Protein AF-A0A7I0J777-F1 (afdb_monomer)

Secondary structure (DSSP, 8-state):
-HHHHHHHHHHHHHH-SS---EEEE-S-TTTS--HHHHTSHHHHHH--HHHHHHHHTTPEEEEPPTT-HHHHHHHHHHHHHHHHHHHTTS---

Sequence (93 aa):
GRIAAAQFLRNLVAAVPYAIHTVLTDNGIQFADLPKNRNGPTARWRGHPCDRTCWRHGIDHRLTKPNHPWTNGQVERMNRTLKEATVRRFHYE

pLDDT: mean 77.06, std 15.19, range [33.44, 94.31]

Foldseek 3Di:
DQVVLLVVLVVVCVPDPDQAAEDEEECDVNQAPDPVCCPPPCCVPVPRSNRVSCVVSNHHYHYDDPPDCVVVVVVVVVVVVVCVVVVVVPPDD

Mean predicted aligned error: 9.41 Å

Radius of gyration: 15.37 Å; Cα 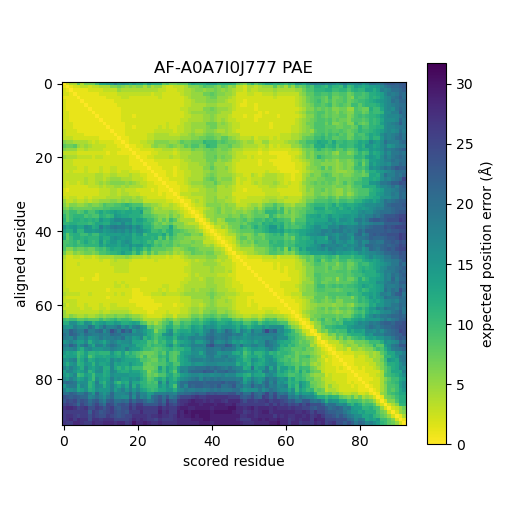contacts (8 Å, |Δi|>4): 85; chains: 1; bounding box: 29×30×49 Å

Structure (mmCIF, N/CA/C/O backbone):
data_AF-A0A7I0J777-F1
#
_entry.id   AF-A0A7I0J777-F1
#
loop_
_atom_site.group_PDB
_atom_site.id
_atom_site.type_symbol
_atom_site.label_atom_id
_atom_site.label_alt_id
_atom_site.label_comp_id
_atom_site.label_asym_id
_atom_site.label_entity_id
_atom_site.label_seq_id
_atom_site.pdbx_PDB_ins_code
_atom_site.Cartn_x
_atom_site.Cartn_y
_atom_site.Cartn_z
_atom_site.occupancy
_atom_site.B_iso_or_equiv
_atom_site.auth_seq_id
_atom_site.auth_comp_id
_atom_site.auth_asym_id
_atom_site.auth_atom_id
_atom_site.pdbx_PDB_model_num
ATOM 1 N N . GLY A 1 1 ? 9.606 -3.078 4.567 1.00 77.31 1 GLY A N 1
ATOM 2 C CA . GLY A 1 1 ? 10.034 -3.867 3.385 1.00 77.31 1 GLY A CA 1
ATOM 3 C C . GLY A 1 1 ? 8.835 -4.480 2.668 1.00 77.31 1 GLY A C 1
ATOM 4 O O . GLY A 1 1 ? 7.764 -4.520 3.258 1.00 77.31 1 GLY A O 1
ATOM 5 N N . ARG A 1 2 ? 8.997 -4.969 1.426 1.00 86.12 2 ARG A N 1
ATOM 6 C CA . ARG A 1 2 ? 7.906 -5.487 0.555 1.00 86.12 2 ARG A CA 1
ATOM 7 C C . ARG A 1 2 ? 6.994 -6.527 1.218 1.00 86.12 2 ARG A C 1
ATOM 9 O O . ARG A 1 2 ? 5.779 -6.478 1.073 1.00 86.12 2 ARG A O 1
ATOM 16 N N . ILE A 1 3 ? 7.583 -7.459 1.969 1.00 89.94 3 ILE A N 1
ATOM 17 C CA . ILE A 1 3 ? 6.839 -8.519 2.670 1.00 89.94 3 ILE A CA 1
ATOM 18 C C . ILE A 1 3 ? 5.993 -7.952 3.814 1.00 89.94 3 ILE A C 1
ATOM 20 O O . ILE A 1 3 ? 4.858 -8.380 3.998 1.00 89.94 3 ILE A O 1
ATOM 24 N N . ALA A 1 4 ? 6.513 -6.952 4.529 1.00 89.44 4 ALA A N 1
ATOM 25 C CA . ALA A 1 4 ? 5.794 -6.299 5.617 1.00 89.44 4 ALA A CA 1
ATOM 26 C C . ALA A 1 4 ? 4.555 -5.548 5.106 1.00 89.44 4 ALA A C 1
ATOM 28 O O . ALA A 1 4 ? 3.498 -5.658 5.714 1.00 89.44 4 ALA A O 1
ATOM 29 N N . ALA A 1 5 ? 4.652 -4.864 3.959 1.00 88.44 5 ALA A N 1
ATOM 30 C CA . ALA A 1 5 ? 3.501 -4.205 3.334 1.00 88.44 5 ALA A CA 1
ATOM 31 C C . ALA A 1 5 ? 2.405 -5.215 2.950 1.00 88.44 5 ALA A C 1
ATOM 33 O O . ALA A 1 5 ? 1.234 -5.024 3.267 1.00 88.44 5 ALA A O 1
ATOM 34 N N . ALA A 1 6 ? 2.794 -6.343 2.349 1.00 92.00 6 ALA A N 1
ATOM 35 C CA . ALA A 1 6 ? 1.859 -7.416 2.020 1.00 92.00 6 ALA A CA 1
ATOM 36 C C . ALA A 1 6 ? 1.230 -8.060 3.273 1.00 92.00 6 ALA A C 1
ATOM 38 O O . ALA A 1 6 ? 0.054 -8.412 3.256 1.00 92.00 6 ALA A O 1
ATOM 39 N N . GLN A 1 7 ? 1.995 -8.222 4.360 1.00 93.88 7 GLN A N 1
ATOM 40 C CA . GLN A 1 7 ? 1.469 -8.757 5.619 1.00 93.88 7 GLN A CA 1
ATOM 41 C C . GLN A 1 7 ? 0.498 -7.788 6.287 1.00 93.88 7 GLN A C 1
ATOM 43 O O . GLN A 1 7 ? -0.558 -8.210 6.744 1.00 93.88 7 GLN A O 1
ATOM 48 N N . PHE A 1 8 ? 0.828 -6.498 6.300 1.00 91.44 8 PHE A N 1
ATOM 49 C CA . PHE A 1 8 ? -0.066 -5.464 6.798 1.00 91.44 8 PHE A CA 1
ATOM 50 C C . PHE A 1 8 ? -1.406 -5.495 6.060 1.00 91.44 8 PHE A C 1
ATOM 52 O O . PHE A 1 8 ? -2.447 -5.526 6.706 1.00 91.44 8 PHE A O 1
ATOM 59 N N . LEU A 1 9 ? -1.388 -5.575 4.725 1.00 91.56 9 LEU A N 1
ATOM 60 C CA . LEU A 1 9 ? -2.617 -5.638 3.937 1.00 91.56 9 LEU A CA 1
ATOM 61 C C . LEU A 1 9 ? -3.452 -6.889 4.254 1.00 91.56 9 LEU A C 1
ATOM 63 O O . LEU A 1 9 ? -4.666 -6.779 4.385 1.00 91.56 9 LEU A O 1
ATOM 67 N N . ARG A 1 10 ? -2.824 -8.059 4.440 1.00 94.31 10 ARG A N 1
ATOM 68 C CA . ARG A 1 10 ? -3.538 -9.274 4.883 1.00 94.31 10 ARG A CA 1
ATOM 69 C C . ARG A 1 10 ? -4.219 -9.074 6.233 1.00 94.31 10 ARG A C 1
ATOM 71 O O . ARG A 1 10 ? -5.386 -9.418 6.386 1.00 94.31 10 ARG A O 1
ATOM 78 N N . ASN A 1 11 ? -3.498 -8.499 7.192 1.00 93.62 11 ASN A N 1
ATOM 79 C CA . ASN A 1 11 ? -4.036 -8.237 8.523 1.00 93.62 11 ASN A CA 1
ATOM 80 C C . ASN A 1 11 ? -5.180 -7.215 8.466 1.00 93.62 11 ASN A C 1
ATOM 82 O O . ASN A 1 11 ? -6.180 -7.387 9.151 1.00 93.62 11 ASN A O 1
ATOM 86 N N . LEU A 1 12 ? -5.053 -6.185 7.624 1.00 91.06 12 LEU A N 1
ATOM 87 C CA . LEU A 1 12 ? -6.086 -5.172 7.429 1.00 91.06 12 LEU A CA 1
ATOM 88 C C . LEU A 1 12 ? -7.371 -5.791 6.877 1.00 91.06 12 LEU A C 1
ATOM 90 O O . LEU A 1 12 ? -8.432 -5.559 7.443 1.00 91.06 12 LEU A O 1
ATOM 94 N N . VAL A 1 13 ? -7.269 -6.607 5.822 1.00 91.62 13 VAL A N 1
ATOM 95 C CA . VAL A 1 13 ? -8.419 -7.311 5.230 1.00 91.62 13 VAL A CA 1
ATOM 96 C C . VAL A 1 13 ? -9.126 -8.192 6.262 1.00 91.62 13 VAL A C 1
ATOM 98 O O . VAL A 1 13 ? -10.348 -8.246 6.267 1.00 91.62 13 VAL A O 1
ATOM 101 N N . ALA A 1 14 ? -8.379 -8.855 7.150 1.00 91.69 14 ALA A N 1
ATOM 102 C CA . ALA A 1 14 ? -8.960 -9.687 8.204 1.00 91.69 14 ALA A CA 1
ATOM 103 C C . ALA A 1 14 ? -9.608 -8.880 9.345 1.00 91.69 14 ALA A C 1
ATOM 105 O O . ALA A 1 14 ? -10.492 -9.389 10.027 1.00 91.69 14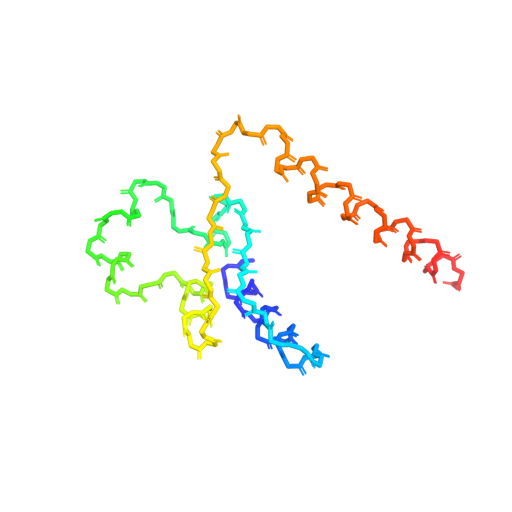 ALA A O 1
ATOM 106 N N . ALA A 1 15 ? -9.151 -7.648 9.581 1.00 92.50 15 ALA A N 1
ATOM 107 C CA . ALA A 1 15 ? -9.589 -6.827 10.707 1.00 92.50 15 ALA A CA 1
ATOM 108 C C . ALA A 1 15 ? -10.828 -5.975 10.403 1.00 92.50 15 ALA A C 1
ATOM 110 O O . ALA A 1 15 ? -11.568 -5.628 11.323 1.00 92.50 15 ALA A O 1
ATOM 111 N N . VAL A 1 16 ? -11.043 -5.590 9.141 1.00 85.69 16 VAL A N 1
ATOM 112 C CA . VAL A 1 16 ? -12.166 -4.720 8.773 1.00 85.69 16 VAL A CA 1
ATOM 113 C C . VAL A 1 16 ? -13.417 -5.537 8.425 1.00 85.69 16 VAL A C 1
ATOM 115 O O . VAL A 1 16 ? -13.322 -6.520 7.696 1.00 85.69 16 VAL A O 1
ATOM 118 N N . PRO A 1 17 ? -14.618 -5.131 8.877 1.00 90.81 17 PRO A N 1
ATOM 119 C CA . PRO A 1 17 ? -15.857 -5.866 8.612 1.00 90.81 17 PRO A CA 1
ATOM 120 C C . PRO A 1 17 ? -16.466 -5.550 7.232 1.00 90.81 17 PRO A C 1
ATOM 122 O O . PRO A 1 17 ? -17.661 -5.744 7.022 1.00 90.81 17 PRO A O 1
ATOM 125 N N . TYR A 1 18 ? -15.681 -5.014 6.296 1.00 84.81 18 TYR A N 1
ATOM 126 C CA . TYR A 1 18 ? -16.145 -4.583 4.978 1.00 84.81 18 TYR A CA 1
ATOM 127 C C . TYR A 1 18 ? -15.173 -4.993 3.873 1.00 84.81 18 TYR A C 1
ATOM 129 O O . TYR A 1 18 ? -13.962 -5.072 4.071 1.00 84.81 18 TYR A O 1
ATOM 137 N N . ALA A 1 19 ? -15.713 -5.221 2.675 1.00 86.62 19 ALA A N 1
ATOM 138 C CA . ALA A 1 19 ? -14.909 -5.544 1.507 1.00 86.62 19 ALA A CA 1
ATOM 139 C C . ALA A 1 19 ? -14.137 -4.306 1.030 1.00 86.62 19 ALA A C 1
ATOM 141 O O . ALA A 1 19 ? -14.718 -3.269 0.705 1.00 86.62 19 ALA A O 1
ATOM 142 N N . ILE A 1 20 ? -12.814 -4.423 0.960 1.00 90.75 20 ILE A N 1
ATOM 143 C CA . ILE A 1 20 ? -11.962 -3.390 0.375 1.00 90.75 20 ILE A CA 1
ATOM 144 C C . ILE A 1 20 ? -12.036 -3.543 -1.145 1.00 90.75 20 ILE A C 1
ATOM 146 O O . ILE A 1 20 ? -11.600 -4.549 -1.686 1.00 90.75 20 ILE A O 1
ATOM 150 N N . HIS A 1 21 ? -12.566 -2.551 -1.856 1.00 92.00 21 HIS A N 1
ATOM 151 C CA . HIS A 1 21 ? -12.657 -2.615 -3.321 1.00 92.00 21 HIS A CA 1
ATOM 152 C C . HIS A 1 21 ? -11.356 -2.216 -4.034 1.00 92.00 21 HIS A C 1
ATOM 154 O O . HIS A 1 21 ? -11.086 -2.624 -5.161 1.00 92.00 21 HIS A O 1
ATOM 160 N N . THR A 1 22 ? -10.553 -1.354 -3.411 1.00 88.44 22 THR A N 1
ATOM 161 C CA . THR A 1 22 ? -9.471 -0.624 -4.075 1.00 88.44 22 THR A CA 1
ATOM 162 C C . THR A 1 22 ? -8.488 -0.138 -3.030 1.00 88.44 22 THR A C 1
ATOM 164 O O . THR A 1 22 ? -8.897 0.414 -2.008 1.00 88.44 22 THR A O 1
ATOM 167 N N . VAL A 1 23 ? -7.202 -0.310 -3.308 1.00 88.69 23 VAL A N 1
ATOM 168 C CA . VAL A 1 23 ? -6.095 0.233 -2.521 1.00 88.69 23 VAL A CA 1
ATOM 169 C C . VAL A 1 23 ? -5.287 1.157 -3.418 1.00 88.69 23 VAL A C 1
ATOM 171 O O . VAL A 1 23 ? -4.941 0.796 -4.541 1.00 88.69 23 VAL A O 1
ATOM 174 N N . LEU A 1 24 ? -4.994 2.354 -2.915 1.00 86.56 24 LEU A N 1
ATOM 175 C CA . LEU A 1 24 ? -4.211 3.364 -3.612 1.00 86.56 24 LEU A CA 1
ATOM 176 C C . LEU A 1 24 ? -2.902 3.597 -2.857 1.00 86.56 24 LEU A C 1
ATOM 178 O O . LEU A 1 24 ? -2.933 4.043 -1.711 1.00 86.56 24 LEU A O 1
ATOM 182 N N . THR A 1 25 ? -1.762 3.301 -3.481 1.00 85.56 25 THR A N 1
ATOM 183 C CA . THR A 1 25 ? -0.434 3.506 -2.875 1.00 85.56 25 THR A CA 1
ATOM 184 C C . THR A 1 25 ? 0.443 4.406 -3.728 1.00 85.56 25 THR A C 1
ATOM 186 O O . THR A 1 25 ? 0.177 4.635 -4.907 1.00 85.56 25 THR A O 1
ATOM 189 N N . ASP A 1 26 ? 1.533 4.896 -3.147 1.00 84.06 26 ASP A N 1
ATOM 190 C CA . ASP A 1 26 ? 2.592 5.529 -3.924 1.00 84.06 26 ASP A CA 1
ATOM 191 C C . ASP A 1 26 ? 3.396 4.498 -4.744 1.00 84.06 26 ASP A C 1
ATOM 193 O O . ASP A 1 26 ? 3.168 3.286 -4.690 1.00 84.06 26 ASP A O 1
ATOM 197 N N . ASN A 1 27 ? 4.358 4.991 -5.528 1.00 82.94 27 ASN A N 1
ATOM 198 C CA . ASN A 1 27 ? 5.274 4.160 -6.315 1.00 82.94 27 ASN A CA 1
ATOM 199 C C . ASN A 1 27 ? 6.475 3.646 -5.495 1.00 82.94 27 ASN A C 1
ATOM 201 O O . ASN A 1 27 ? 7.507 3.297 -6.074 1.00 82.94 27 ASN A O 1
ATOM 205 N N . GLY A 1 28 ? 6.371 3.627 -4.165 1.00 85.69 28 GLY A N 1
ATOM 206 C CA . GLY A 1 28 ? 7.421 3.159 -3.275 1.00 85.69 28 GLY A CA 1
ATOM 207 C C . GLY A 1 28 ? 7.776 1.695 -3.529 1.00 85.69 28 GLY A C 1
ATOM 208 O O . GLY A 1 28 ? 6.928 0.866 -3.869 1.00 85.69 28 GLY A O 1
ATOM 209 N N . ILE A 1 29 ? 9.048 1.351 -3.305 1.00 87.12 29 ILE A N 1
ATOM 210 C CA . ILE A 1 29 ? 9.577 -0.010 -3.499 1.00 87.12 29 ILE A CA 1
ATOM 211 C C . ILE A 1 29 ? 8.876 -1.062 -2.624 1.00 87.12 29 ILE A C 1
ATOM 213 O O . ILE A 1 29 ? 9.034 -2.260 -2.848 1.00 87.12 29 ILE A O 1
ATOM 217 N N . GLN A 1 30 ? 8.149 -0.626 -1.593 1.00 88.38 30 GLN A N 1
ATOM 218 C CA . GLN A 1 30 ? 7.336 -1.444 -0.702 1.00 88.38 30 GLN A CA 1
ATOM 219 C C . GLN A 1 30 ? 6.012 -1.882 -1.328 1.00 88.38 30 GLN A C 1
ATOM 221 O O . GLN A 1 30 ? 5.466 -2.879 -0.860 1.00 88.38 30 GLN A O 1
ATOM 226 N N . PHE A 1 31 ? 5.509 -1.159 -2.334 1.00 87.69 31 PHE A N 1
ATOM 227 C CA . PHE A 1 31 ? 4.182 -1.356 -2.927 1.00 87.69 31 PHE A CA 1
ATOM 228 C C . PHE A 1 31 ? 4.238 -1.691 -4.412 1.00 87.69 31 PHE A C 1
ATOM 230 O O . PHE A 1 31 ? 3.368 -2.414 -4.892 1.00 87.69 31 PHE A O 1
ATOM 237 N N . ALA A 1 32 ? 5.293 -1.269 -5.107 1.00 85.75 32 ALA A N 1
ATOM 238 C CA . ALA A 1 32 ? 5.493 -1.576 -6.510 1.00 85.75 32 ALA A CA 1
ATOM 239 C C . ALA A 1 32 ? 6.960 -1.879 -6.834 1.00 85.75 32 ALA A C 1
ATOM 241 O O . ALA A 1 32 ? 7.891 -1.422 -6.165 1.00 85.75 32 ALA A O 1
ATOM 242 N N . ASP A 1 33 ? 7.178 -2.620 -7.920 1.00 83.94 33 ASP A N 1
ATOM 243 C CA . ASP A 1 33 ? 8.511 -2.722 -8.502 1.00 83.94 33 ASP A CA 1
ATOM 244 C C . ASP A 1 33 ? 8.964 -1.371 -9.075 1.00 83.94 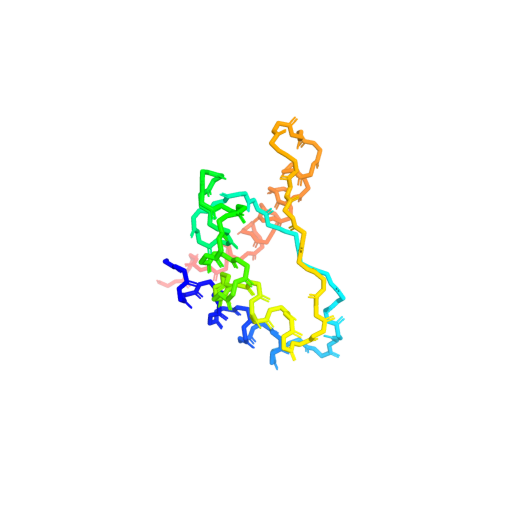33 ASP A C 1
ATOM 246 O O . ASP A 1 33 ? 8.154 -0.538 -9.506 1.00 83.94 33 ASP A O 1
ATOM 250 N N . LEU A 1 34 ? 10.289 -1.175 -9.081 1.00 79.12 34 LEU A N 1
ATOM 251 C CA . LEU A 1 34 ? 10.926 0.007 -9.658 1.00 79.12 34 LEU A CA 1
ATOM 252 C C . LEU A 1 34 ? 10.451 0.205 -11.107 1.00 79.12 34 LEU A C 1
ATOM 254 O O . LEU A 1 34 ? 10.330 -0.791 -11.826 1.00 79.12 34 LEU A O 1
ATOM 258 N N . PRO A 1 35 ? 10.274 1.455 -11.580 1.00 75.44 35 PRO A N 1
ATOM 259 C CA . PRO A 1 35 ? 9.767 1.733 -12.926 1.00 75.44 35 PRO A CA 1
ATOM 260 C C . PRO A 1 35 ? 10.491 0.952 -14.033 1.00 75.44 35 PRO A C 1
ATOM 262 O O . PRO A 1 35 ? 9.843 0.368 -14.896 1.00 75.44 35 PRO A O 1
ATOM 265 N N . LYS A 1 36 ? 11.824 0.836 -13.937 1.00 76.12 36 LYS A N 1
ATOM 266 C CA . LYS A 1 36 ? 12.668 0.082 -14.882 1.00 76.12 36 LYS A CA 1
ATOM 267 C C . LYS A 1 36 ? 12.352 -1.417 -14.984 1.00 76.12 36 LYS A C 1
ATOM 269 O O . LYS A 1 36 ? 12.614 -2.023 -16.013 1.00 76.12 36 LYS A O 1
ATOM 274 N N . ASN A 1 37 ? 11.785 -2.011 -13.935 1.00 74.19 37 ASN A N 1
ATOM 275 C CA . ASN A 1 37 ? 11.490 -3.443 -13.862 1.00 74.19 37 ASN A CA 1
ATOM 276 C C . ASN A 1 37 ? 9.991 -3.745 -14.002 1.00 74.19 37 ASN A C 1
ATOM 278 O O . ASN A 1 37 ? 9.631 -4.906 -14.176 1.00 74.19 37 ASN A O 1
ATOM 282 N N . ARG A 1 38 ? 9.123 -2.725 -13.942 1.00 71.56 38 ARG A N 1
ATOM 283 C CA . ARG A 1 38 ? 7.660 -2.872 -13.855 1.00 71.56 38 ARG A CA 1
ATOM 284 C C . ARG A 1 38 ? 7.031 -3.505 -15.102 1.00 71.56 38 ARG A C 1
ATOM 286 O O . ARG A 1 38 ? 6.057 -4.237 -14.984 1.00 71.56 38 ARG A O 1
ATOM 293 N N . ASN A 1 39 ? 7.620 -3.275 -16.275 1.00 72.31 39 ASN A N 1
ATOM 294 C CA . ASN A 1 39 ? 7.160 -3.855 -17.544 1.00 72.31 39 ASN A CA 1
ATOM 295 C C . ASN A 1 39 ? 7.919 -5.132 -17.934 1.00 72.31 39 ASN A C 1
ATOM 297 O O . ASN A 1 39 ? 7.622 -5.741 -18.961 1.00 72.31 39 ASN A O 1
ATOM 301 N N . GLY A 1 40 ? 8.913 -5.531 -17.137 1.00 70.69 40 GLY A N 1
ATOM 302 C CA . GLY A 1 40 ? 9.704 -6.719 -17.409 1.00 70.69 40 GLY A CA 1
ATOM 303 C C . GLY A 1 40 ? 8.891 -8.002 -17.204 1.00 70.69 40 GLY A C 1
ATOM 304 O O . GLY A 1 40 ? 7.954 -8.023 -16.398 1.00 70.69 40 GLY A O 1
ATOM 305 N N . PRO A 1 41 ? 9.272 -9.105 -17.872 1.00 64.25 41 PRO A N 1
ATOM 306 C CA . PRO A 1 41 ? 8.610 -10.398 -17.709 1.00 64.25 41 PRO A CA 1
ATOM 307 C C . PRO A 1 41 ? 8.547 -10.817 -16.234 1.00 64.25 41 PRO A C 1
ATOM 309 O O . PRO A 1 41 ? 7.514 -11.286 -15.774 1.00 64.25 41 PRO A O 1
ATOM 312 N N . THR A 1 42 ? 9.589 -10.551 -15.445 1.00 65.31 42 THR A N 1
ATOM 313 C CA . THR A 1 42 ? 9.613 -10.877 -14.013 1.00 65.31 42 THR A CA 1
ATOM 314 C C . THR A 1 42 ? 8.508 -10.183 -13.213 1.00 65.31 42 THR A C 1
ATOM 316 O O . THR A 1 42 ? 7.910 -10.821 -12.353 1.00 65.31 42 THR A O 1
ATOM 319 N N . ALA A 1 43 ? 8.203 -8.911 -13.489 1.00 67.88 43 ALA A N 1
ATOM 320 C CA . ALA A 1 43 ? 7.129 -8.196 -12.797 1.00 67.88 43 ALA A CA 1
ATOM 321 C C . ALA A 1 43 ? 5.747 -8.719 -13.215 1.00 67.88 43 ALA A C 1
ATOM 323 O O . ALA A 1 43 ? 4.893 -8.939 -12.358 1.00 67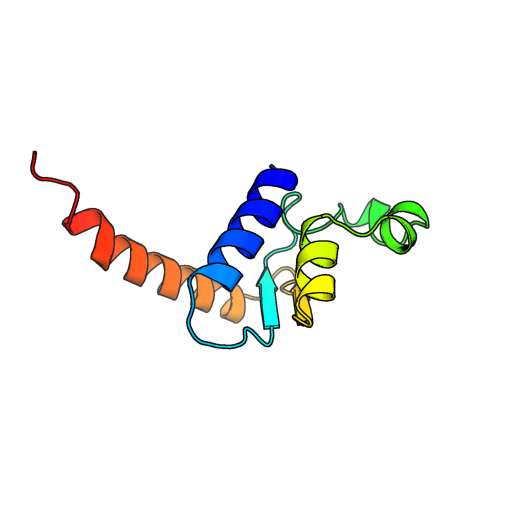.88 43 ALA A O 1
ATOM 324 N N . ARG A 1 44 ? 5.560 -9.013 -14.510 1.00 66.56 44 ARG A N 1
ATOM 325 C CA . ARG A 1 44 ? 4.320 -9.598 -15.047 1.00 66.56 44 ARG A CA 1
ATOM 326 C C . ARG A 1 44 ? 4.035 -11.007 -14.525 1.00 66.56 44 ARG A C 1
ATOM 328 O O . ARG A 1 44 ? 2.901 -11.294 -14.167 1.00 66.56 44 ARG A O 1
ATOM 335 N N . TRP A 1 45 ? 5.047 -11.873 -14.473 1.00 65.31 45 TRP A N 1
ATOM 336 C CA . TRP A 1 45 ? 4.882 -13.277 -14.083 1.00 65.31 45 TRP A CA 1
ATOM 337 C C . TRP A 1 45 ? 4.918 -13.486 -12.569 1.00 65.31 45 TRP A C 1
ATOM 339 O O . TRP A 1 45 ? 4.149 -14.281 -12.034 1.00 65.31 45 TRP A O 1
ATOM 349 N N . ARG A 1 46 ? 5.815 -12.796 -11.851 1.00 74.19 46 ARG A N 1
ATOM 350 C CA . ARG A 1 46 ? 5.972 -12.999 -10.403 1.00 74.19 46 ARG A CA 1
ATOM 351 C C . ARG A 1 46 ? 4.942 -12.218 -9.597 1.00 74.19 46 ARG A C 1
ATOM 353 O O . ARG A 1 46 ? 4.563 -12.710 -8.532 1.00 74.19 46 ARG A O 1
ATOM 360 N N . GLY A 1 47 ? 4.543 -11.038 -10.084 1.00 75.75 47 GLY A N 1
ATOM 361 C CA . GLY A 1 47 ? 3.711 -10.060 -9.384 1.00 75.75 47 GLY A CA 1
ATOM 362 C C . GLY A 1 47 ? 4.390 -9.497 -8.131 1.00 75.75 47 GLY A C 1
ATOM 363 O O . GLY A 1 47 ? 4.979 -10.236 -7.330 1.00 75.75 47 GLY A O 1
ATOM 364 N N . HIS A 1 48 ? 4.300 -8.186 -7.909 1.00 87.19 48 HIS A N 1
ATOM 365 C CA . HIS A 1 48 ? 4.809 -7.603 -6.672 1.00 87.19 48 HIS A CA 1
ATOM 366 C C . HIS A 1 48 ? 4.028 -8.180 -5.463 1.00 87.19 48 HIS A C 1
ATOM 368 O O . HIS A 1 48 ? 2.826 -8.435 -5.572 1.00 87.19 48 HIS A O 1
ATOM 374 N N . PRO A 1 49 ? 4.648 -8.434 -4.288 1.00 90.06 49 PRO A N 1
ATOM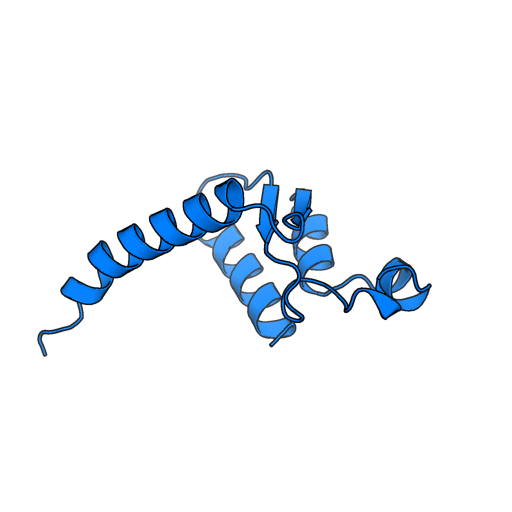 375 C CA . PRO A 1 49 ? 3.945 -9.044 -3.152 1.00 90.06 49 PRO A CA 1
ATOM 376 C C . PRO A 1 49 ? 2.666 -8.315 -2.716 1.00 90.06 49 PRO A C 1
ATOM 378 O O . PRO A 1 49 ? 1.720 -8.975 -2.280 1.00 90.06 49 PRO A O 1
ATOM 381 N N . CYS A 1 50 ? 2.642 -6.984 -2.846 1.00 89.12 50 CYS A N 1
ATOM 382 C CA . CYS A 1 50 ? 1.451 -6.167 -2.609 1.00 89.12 50 CYS A CA 1
ATOM 383 C C . CYS A 1 50 ? 0.363 -6.479 -3.646 1.00 89.12 50 CYS A C 1
ATOM 385 O O . CYS A 1 50 ? -0.703 -6.952 -3.262 1.00 89.12 50 CYS A O 1
ATOM 387 N N . ASP A 1 51 ? 0.680 -6.368 -4.943 1.00 89.50 51 ASP A N 1
ATOM 388 C CA . ASP A 1 51 ? -0.227 -6.690 -6.058 1.00 89.50 51 ASP A CA 1
ATOM 389 C C . ASP A 1 51 ? -0.848 -8.079 -5.915 1.00 89.50 51 ASP A C 1
ATOM 391 O O . ASP A 1 51 ? -2.055 -8.250 -6.047 1.00 89.50 51 ASP A O 1
ATOM 395 N N . ARG A 1 52 ? -0.034 -9.084 -5.575 1.00 91.12 52 ARG A N 1
ATOM 396 C CA . ARG A 1 52 ? -0.525 -10.454 -5.376 1.00 91.12 52 ARG A CA 1
ATOM 397 C C . ARG A 1 52 ? -1.502 -10.575 -4.220 1.00 91.12 52 ARG A C 1
ATOM 399 O O . ARG A 1 52 ? -2.404 -11.403 -4.273 1.00 91.12 52 ARG A O 1
ATOM 406 N N . THR A 1 53 ? -1.279 -9.812 -3.156 1.00 92.56 53 THR A N 1
ATOM 407 C CA . THR A 1 53 ? -2.178 -9.818 -2.001 1.00 92.56 53 THR A CA 1
ATOM 408 C C . THR A 1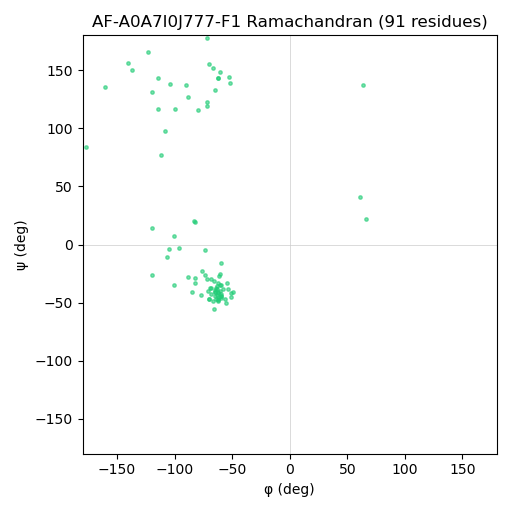 53 ? -3.496 -9.162 -2.392 1.00 92.56 53 THR A C 1
ATOM 410 O O . THR A 1 53 ? -4.540 -9.764 -2.171 1.00 92.56 53 THR A O 1
ATOM 413 N N . CYS A 1 54 ? -3.451 -8.006 -3.061 1.00 92.19 54 CYS A N 1
ATOM 414 C CA . CYS A 1 54 ? -4.641 -7.346 -3.592 1.00 92.19 54 CYS A CA 1
ATOM 415 C C . CYS A 1 54 ? -5.442 -8.278 -4.513 1.00 92.19 54 CYS A C 1
ATOM 417 O O . CYS A 1 54 ? -6.624 -8.512 -4.277 1.00 92.19 54 CYS A O 1
ATOM 419 N N . TRP A 1 55 ? -4.777 -8.906 -5.487 1.00 91.38 55 TRP A N 1
ATOM 420 C CA . TRP A 1 55 ? -5.421 -9.797 -6.451 1.00 91.38 55 TRP A CA 1
ATOM 421 C C . TRP A 1 55 ? -6.120 -10.993 -5.791 1.00 91.38 55 TRP A C 1
ATOM 423 O O . TRP A 1 55 ? -7.261 -11.296 -6.128 1.00 91.38 55 TRP A O 1
ATOM 433 N N . ARG A 1 56 ? -5.486 -11.630 -4.795 1.00 92.50 56 ARG A N 1
ATOM 434 C CA . ARG A 1 56 ? -6.086 -12.751 -4.045 1.00 92.50 56 ARG A CA 1
ATOM 435 C C . ARG A 1 56 ? -7.356 -12.374 -3.289 1.00 92.50 56 ARG A C 1
ATOM 437 O O . ARG A 1 56 ? -8.181 -13.245 -3.045 1.00 92.50 56 ARG A O 1
ATOM 444 N N . HIS A 1 57 ? -7.494 -11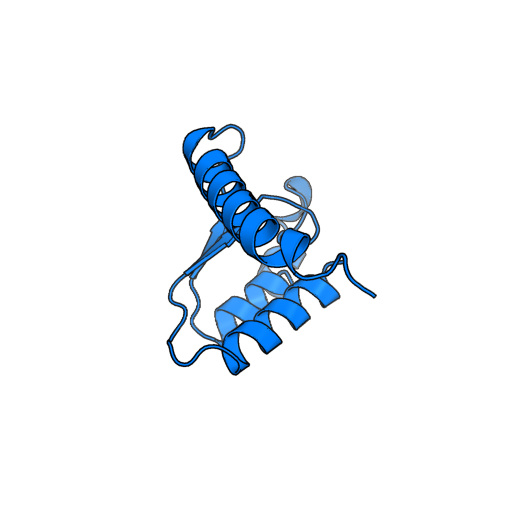.109 -2.908 1.00 90.69 57 HIS A N 1
ATOM 445 C CA . HIS A 1 57 ? -8.661 -10.599 -2.193 1.00 90.69 57 HIS A CA 1
ATOM 446 C C . HIS A 1 57 ? -9.641 -9.850 -3.110 1.00 90.69 57 HIS A C 1
ATOM 448 O O . HIS A 1 57 ? -10.584 -9.247 -2.609 1.00 90.69 57 HIS A O 1
ATOM 454 N N . GLY A 1 58 ? -9.435 -9.869 -4.435 1.00 92.12 58 GLY A N 1
ATOM 455 C CA . GLY A 1 58 ? -10.284 -9.140 -5.384 1.00 92.12 58 GLY A CA 1
ATOM 456 C C . GLY A 1 58 ? -10.191 -7.615 -5.256 1.00 92.12 58 GLY A C 1
ATOM 457 O O . GLY A 1 58 ? -11.106 -6.906 -5.660 1.00 92.12 58 GLY A O 1
ATOM 458 N N . ILE A 1 59 ? -9.098 -7.111 -4.681 1.00 93.62 59 ILE A N 1
ATOM 459 C CA . ILE A 1 59 ? -8.851 -5.686 -4.463 1.00 93.62 59 ILE A CA 1
ATOM 460 C C . ILE A 1 59 ? -8.172 -5.110 -5.706 1.00 93.62 59 ILE A C 1
ATOM 462 O O . ILE A 1 59 ? -7.113 -5.592 -6.118 1.00 93.62 59 ILE A O 1
ATOM 466 N N . ASP A 1 60 ? -8.726 -4.033 -6.259 1.00 91.62 60 ASP A N 1
ATOM 467 C CA . ASP A 1 60 ? -8.068 -3.265 -7.316 1.00 91.62 60 ASP A CA 1
ATOM 468 C C . ASP A 1 60 ? -6.885 -2.470 -6.738 1.00 91.62 60 ASP A C 1
ATOM 470 O O . ASP A 1 60 ? -7.051 -1.639 -5.842 1.00 91.62 60 ASP A O 1
ATOM 474 N N . HIS A 1 61 ? -5.668 -2.725 -7.214 1.00 90.56 61 HIS A N 1
ATOM 475 C CA . HIS A 1 61 ? -4.487 -2.006 -6.744 1.00 90.56 61 HIS A CA 1
ATOM 476 C C . HIS A 1 61 ? -4.101 -0.907 -7.726 1.00 90.56 61 HIS A C 1
ATOM 478 O O . HIS A 1 61 ? -3.709 -1.172 -8.863 1.00 90.56 61 HIS A O 1
ATOM 484 N N . ARG A 1 62 ? -4.169 0.342 -7.264 1.00 88.19 62 ARG A N 1
ATOM 485 C CA . ARG A 1 62 ? -3.819 1.522 -8.049 1.00 88.19 62 ARG A CA 1
ATOM 486 C C . ARG A 1 62 ? -2.607 2.208 -7.454 1.00 88.19 62 ARG A C 1
ATOM 488 O O . ARG A 1 62 ? -2.457 2.320 -6.241 1.00 88.19 62 ARG A O 1
ATOM 495 N N . LEU A 1 63 ? -1.773 2.729 -8.339 1.00 85.44 63 LEU A N 1
ATOM 496 C CA . LEU A 1 63 ? -0.630 3.541 -7.958 1.00 85.44 63 LEU A CA 1
ATOM 497 C C . LEU A 1 63 ? -0.949 5.003 -8.234 1.00 85.44 63 LEU A C 1
ATOM 499 O O . LEU A 1 63 ? -1.527 5.335 -9.274 1.00 85.44 63 LEU A O 1
ATOM 503 N N . THR A 1 64 ? -0.569 5.886 -7.316 1.00 80.69 64 THR A N 1
ATOM 504 C CA . THR A 1 64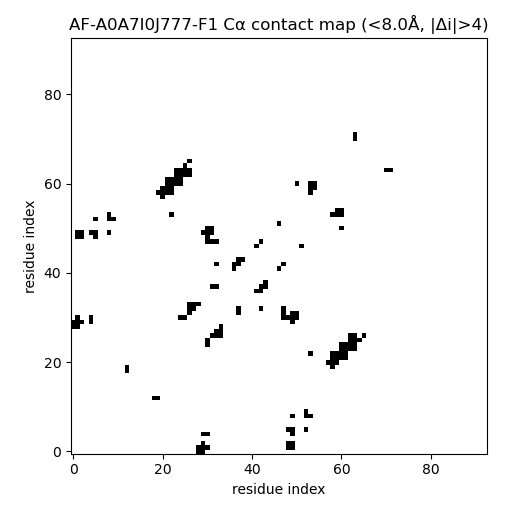 ? -0.699 7.321 -7.542 1.00 80.69 64 THR A CA 1
ATOM 505 C C . THR A 1 64 ? 0.156 7.731 -8.735 1.00 80.69 64 THR A C 1
ATOM 507 O O . THR A 1 64 ? 1.256 7.212 -8.973 1.00 80.69 64 THR A O 1
ATOM 510 N N . LYS A 1 65 ? -0.357 8.679 -9.524 1.00 72.06 65 LYS A N 1
ATOM 511 C CA . LYS A 1 65 ? 0.463 9.318 -10.550 1.00 72.06 65 LYS A CA 1
ATOM 512 C C . LYS A 1 65 ? 1.578 10.105 -9.848 1.00 72.06 65 LYS A C 1
ATOM 514 O O . LYS A 1 65 ? 1.279 10.837 -8.900 1.00 72.06 65 LYS A O 1
ATOM 519 N N . PRO A 1 66 ? 2.841 9.981 -10.295 1.00 63.00 66 PRO A N 1
ATOM 520 C CA . PRO A 1 66 ? 3.902 10.870 -9.843 1.00 63.00 66 PRO A CA 1
ATOM 521 C C . PRO A 1 66 ? 3.466 12.327 -10.022 1.00 63.00 66 PRO A C 1
ATOM 523 O O . PRO A 1 66 ? 2.857 12.662 -11.036 1.00 63.00 66 PRO A O 1
ATOM 526 N N . ASN A 1 67 ? 3.770 13.180 -9.044 1.00 59.03 67 ASN A N 1
ATOM 527 C CA . ASN A 1 67 ? 3.452 14.611 -9.068 1.00 59.03 67 ASN A CA 1
ATOM 528 C C . ASN A 1 67 ? 1.950 14.934 -9.144 1.00 59.03 67 ASN A C 1
ATOM 530 O O . ASN A 1 67 ? 1.563 15.867 -9.843 1.00 59.03 67 ASN A O 1
ATOM 534 N N . HIS A 1 68 ? 1.102 14.202 -8.406 1.00 59.59 68 HIS A N 1
ATOM 535 C CA . HIS A 1 68 ? -0.293 14.601 -8.214 1.00 59.59 68 HIS A CA 1
ATOM 536 C C . HIS A 1 68 ? -0.566 15.107 -6.780 1.00 59.59 68 HIS A C 1
ATOM 538 O O . HIS A 1 68 ? -0.835 14.304 -5.882 1.00 59.59 68 HIS A O 1
ATOM 544 N N . PRO A 1 69 ? -0.565 16.438 -6.548 1.00 57.88 69 PRO A N 1
ATOM 545 C CA . PRO A 1 69 ? -0.663 17.023 -5.204 1.00 57.88 69 PRO A CA 1
ATOM 546 C C . PRO A 1 69 ? -1.941 16.639 -4.447 1.00 57.88 69 PRO A C 1
ATOM 548 O O . PRO A 1 69 ? -1.927 16.445 -3.236 1.00 57.88 69 PRO A O 1
ATOM 551 N N . TRP A 1 70 ? -3.057 16.501 -5.164 1.00 55.06 70 TRP A N 1
ATOM 552 C CA . TRP A 1 70 ? -4.374 16.239 -4.577 1.00 55.06 70 TRP A CA 1
ATOM 553 C C . TRP A 1 70 ? -4.523 14.838 -3.960 1.00 55.06 70 TRP A C 1
ATOM 555 O O . TRP A 1 70 ? -5.124 14.720 -2.894 1.00 55.06 70 TRP A O 1
ATOM 565 N N . THR A 1 71 ? -3.944 13.793 -4.563 1.00 55.03 71 THR A N 1
ATOM 566 C CA . THR A 1 71 ? -4.059 12.415 -4.050 1.00 55.03 71 THR A CA 1
ATOM 567 C C . THR A 1 71 ? -3.149 12.184 -2.847 1.00 55.03 71 THR A C 1
ATOM 569 O O . THR A 1 71 ? -3.583 11.625 -1.840 1.00 55.03 71 THR A O 1
ATOM 572 N N . ASN A 1 72 ? -1.907 12.678 -2.917 1.00 62.97 72 ASN A N 1
ATOM 573 C CA . ASN A 1 72 ? -0.989 12.628 -1.779 1.00 62.97 72 ASN A CA 1
ATOM 574 C C . ASN A 1 72 ? -1.517 13.486 -0.625 1.00 62.97 72 ASN A C 1
ATOM 576 O O . ASN A 1 72 ? -1.534 13.022 0.508 1.00 62.97 72 ASN A O 1
ATOM 580 N N . GLY A 1 73 ? -2.074 14.668 -0.910 1.00 63.94 73 GLY A N 1
ATOM 581 C CA . GLY A 1 73 ? -2.654 15.540 0.110 1.00 63.94 73 GLY A CA 1
ATOM 582 C C . GLY A 1 73 ? -3.849 14.931 0.854 1.00 63.94 73 GLY A C 1
ATOM 583 O O . GLY A 1 73 ? -4.015 15.194 2.043 1.00 63.94 73 GLY A O 1
ATOM 584 N N . GLN A 1 74 ? -4.675 14.100 0.204 1.00 67.75 74 GLN A N 1
ATOM 585 C CA . GLN A 1 74 ? -5.761 13.380 0.887 1.00 67.75 74 GLN A CA 1
ATOM 586 C C . GLN A 1 74 ? -5.231 12.287 1.821 1.00 67.75 74 GLN A C 1
ATOM 588 O O . GLN A 1 74 ? -5.651 12.225 2.977 1.00 67.75 74 GLN A O 1
ATOM 593 N N . VAL A 1 75 ? -4.285 11.467 1.351 1.00 64.75 75 VAL A N 1
ATOM 594 C CA . VAL A 1 75 ? -3.653 10.421 2.172 1.00 64.75 75 VAL A CA 1
ATOM 595 C C . VAL A 1 75 ? -2.882 11.042 3.336 1.00 64.75 75 VAL A C 1
ATOM 597 O O . VAL A 1 75 ? -3.008 10.592 4.471 1.00 64.75 75 VAL A O 1
ATOM 600 N N . GLU A 1 76 ? -2.132 12.115 3.088 1.00 71.56 76 GLU A N 1
ATOM 601 C CA . GLU A 1 76 ? -1.408 12.865 4.114 1.00 71.56 76 GLU A CA 1
ATOM 602 C C . GLU A 1 76 ? -2.351 13.491 5.142 1.00 71.56 76 GLU A C 1
ATOM 604 O O . GLU A 1 76 ? -2.062 13.418 6.335 1.00 71.56 76 GLU A O 1
ATOM 609 N N . ARG A 1 77 ? -3.488 14.065 4.716 1.00 76.25 77 ARG A N 1
ATOM 610 C CA . ARG A 1 77 ? -4.501 14.600 5.640 1.00 76.25 77 ARG A CA 1
ATOM 611 C C . ARG A 1 77 ? -5.129 13.508 6.492 1.00 76.25 77 ARG A C 1
ATOM 613 O O . ARG A 1 77 ? -5.180 13.671 7.703 1.00 76.25 77 ARG A O 1
ATOM 620 N N . MET A 1 78 ? -5.541 12.388 5.899 1.00 69.94 78 MET A N 1
ATOM 621 C CA . MET A 1 78 ? -6.103 11.266 6.657 1.00 69.94 78 MET A CA 1
ATOM 622 C C . MET A 1 78 ? -5.076 10.695 7.640 1.00 69.94 78 MET A C 1
ATOM 624 O O . MET A 1 78 ? -5.378 10.514 8.817 1.00 69.94 78 MET A O 1
ATOM 628 N N . ASN A 1 79 ? -3.842 10.465 7.183 1.00 65.75 79 ASN A N 1
ATOM 629 C CA . ASN A 1 79 ? -2.757 9.990 8.038 1.00 65.75 79 ASN A CA 1
ATOM 630 C C . ASN A 1 79 ? -2.455 10.982 9.165 1.00 65.75 79 ASN A C 1
ATOM 632 O O . ASN A 1 79 ? -2.128 10.555 10.268 1.00 65.75 79 ASN A O 1
ATOM 636 N N . ARG A 1 80 ? -2.573 12.292 8.915 1.00 71.50 80 ARG A N 1
ATOM 637 C CA . ARG A 1 80 ? -2.443 13.326 9.943 1.00 71.50 80 ARG A CA 1
ATOM 638 C C . ARG A 1 80 ? -3.582 13.253 10.953 1.00 71.50 80 ARG A C 1
ATOM 640 O O . ARG A 1 80 ? -3.284 13.187 12.133 1.00 71.50 80 ARG A O 1
ATOM 647 N N . THR A 1 81 ? -4.840 13.173 10.520 1.00 76.56 81 THR A N 1
ATOM 648 C CA . THR A 1 81 ? -5.996 13.034 11.423 1.00 76.56 81 THR A CA 1
ATOM 649 C C . THR A 1 81 ? -5.897 11.773 12.279 1.00 76.56 81 THR A C 1
A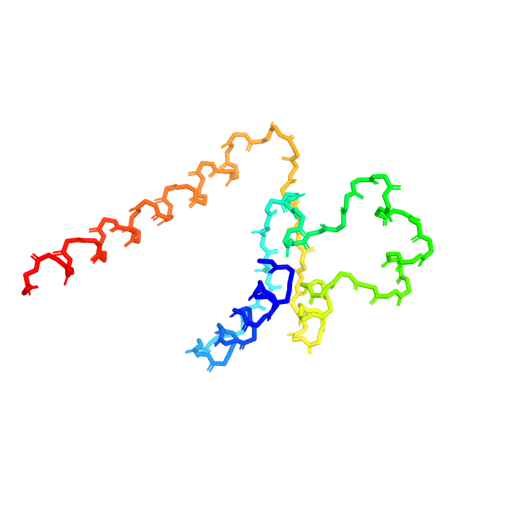TOM 651 O O . THR A 1 81 ? -6.101 11.835 13.488 1.00 76.56 81 THR A O 1
ATOM 654 N N . LEU A 1 82 ? -5.523 10.637 11.681 1.00 63.22 82 LEU A N 1
ATOM 655 C CA . LEU A 1 82 ? -5.298 9.391 12.415 1.00 63.22 82 LEU A CA 1
ATOM 656 C C . LEU A 1 82 ? -4.156 9.539 13.423 1.00 63.22 82 LEU A C 1
ATOM 658 O O . LEU A 1 82 ? -4.344 9.211 14.589 1.00 63.22 82 LEU A O 1
ATOM 662 N N . LYS A 1 83 ? -3.008 10.099 13.013 1.00 63.75 83 LYS A N 1
ATOM 663 C CA . LYS A 1 83 ? -1.889 10.378 13.925 1.00 63.75 83 LYS A CA 1
ATOM 664 C C . LYS A 1 83 ? -2.293 11.330 15.044 1.00 63.75 83 LYS A C 1
ATOM 666 O O . LYS A 1 83 ? -1.958 11.065 16.182 1.00 63.75 83 LYS A O 1
ATOM 671 N N . GLU A 1 84 ? -3.013 12.408 14.771 1.00 69.88 84 GLU A N 1
ATOM 672 C CA . GLU A 1 84 ? -3.465 13.352 15.799 1.00 69.88 84 GLU A CA 1
ATOM 673 C C . GLU A 1 84 ? -4.426 12.688 16.796 1.00 69.88 84 GLU A C 1
ATOM 675 O O . GLU A 1 84 ? -4.316 12.924 18.001 1.00 69.88 84 GLU A O 1
ATOM 680 N N . ALA A 1 85 ? -5.308 11.808 16.314 1.00 60.00 85 ALA A N 1
ATOM 681 C CA . ALA A 1 85 ? -6.245 11.057 17.144 1.00 60.00 85 ALA A CA 1
ATOM 682 C C . ALA A 1 85 ? -5.572 9.957 17.989 1.00 60.00 85 ALA A C 1
ATOM 684 O O . ALA A 1 85 ? -6.056 9.647 19.077 1.00 60.00 85 ALA A O 1
ATOM 685 N N . THR A 1 86 ? -4.462 9.369 17.525 1.00 51.56 86 THR A N 1
ATOM 686 C CA . THR A 1 86 ? -3.768 8.281 18.239 1.00 51.56 86 THR A CA 1
ATOM 687 C C . THR A 1 86 ? -2.531 8.731 19.019 1.00 51.56 86 THR A C 1
ATOM 689 O O . THR A 1 86 ? -2.277 8.202 20.094 1.00 51.56 86 THR A O 1
ATOM 692 N N . VAL A 1 87 ? -1.762 9.715 18.542 1.00 52.16 87 VAL A N 1
ATOM 693 C CA . VAL A 1 87 ? -0.522 10.201 19.190 1.00 52.16 87 VAL A CA 1
ATOM 694 C C . VAL A 1 87 ? -0.824 10.925 20.504 1.00 52.16 87 VAL A C 1
ATOM 696 O O . VAL A 1 87 ? -0.050 10.814 21.447 1.00 52.16 87 VAL A O 1
ATOM 699 N N . ARG A 1 88 ? -1.992 11.570 20.639 1.00 47.31 88 ARG A N 1
ATOM 700 C CA . ARG A 1 88 ? -2.446 12.114 21.934 1.00 47.31 88 ARG A CA 1
ATOM 701 C C . ARG A 1 88 ? -2.927 11.049 22.929 1.00 47.31 88 ARG A C 1
ATOM 703 O O . ARG A 1 88 ? -3.247 11.401 24.056 1.00 47.31 88 ARG A O 1
ATOM 710 N N . ARG A 1 89 ? -2.990 9.769 22.538 1.00 43.47 89 ARG A N 1
ATOM 711 C CA . ARG A 1 89 ? -3.459 8.666 23.395 1.00 43.47 89 ARG A CA 1
ATOM 712 C C . ARG A 1 89 ? -2.332 7.765 23.921 1.00 43.47 89 ARG A C 1
ATOM 714 O O . ARG A 1 89 ? -2.615 6.886 24.720 1.00 43.47 89 ARG A O 1
ATOM 721 N N . PHE A 1 90 ? -1.079 7.996 23.512 1.00 42.84 90 PHE A N 1
ATOM 722 C CA . PHE A 1 90 ? 0.092 7.216 23.954 1.00 42.84 90 PHE A CA 1
ATOM 723 C C . PHE A 1 90 ? 1.175 8.043 24.671 1.00 42.84 90 PHE A C 1
ATOM 725 O O . PHE A 1 90 ? 2.279 7.556 24.879 1.00 42.84 90 PHE A O 1
ATOM 732 N N . HIS A 1 91 ? 0.863 9.271 25.092 1.00 41.09 91 HIS A N 1
ATOM 733 C CA . HIS A 1 91 ? 1.662 9.995 26.085 1.00 41.09 91 HIS A CA 1
ATOM 734 C C . HIS A 1 91 ? 0.849 10.136 27.366 1.00 41.09 91 HIS A C 1
ATOM 736 O O . HIS A 1 91 ? 0.245 11.175 27.582 1.00 41.09 91 HIS A O 1
ATOM 742 N N . TYR A 1 92 ? 0.773 9.049 28.127 1.00 33.44 92 TYR A N 1
ATOM 743 C CA . TYR A 1 92 ? 0.703 8.981 29.590 1.00 33.44 92 TYR A CA 1
ATOM 744 C C . TYR A 1 92 ? 0.714 7.486 29.928 1.00 33.44 92 TYR A C 1
ATOM 746 O O . TYR A 1 92 ? -0.334 6.849 29.929 1.00 33.44 92 TYR A O 1
ATOM 754 N N . GLU A 1 93 ? 1.915 6.913 29.999 1.00 37.31 93 GLU A N 1
ATOM 755 C CA . GLU A 1 93 ? 2.535 6.344 31.209 1.00 37.31 93 GLU A CA 1
ATOM 756 C C . GLU A 1 93 ? 4.055 6.303 30.999 1.00 37.31 93 GLU A C 1
ATOM 758 O O . GLU A 1 93 ? 4.488 5.903 29.893 1.00 37.31 93 GLU A O 1
#

Nearest PDB structures (foldseek):
  8fno-assembly1_G  TM=7.630E-01  e=5.825E-04  Homo sapiens
  8fng-assembly1_G  TM=7.601E-01  e=5.825E-04  Homo sapiens
  6puw-assembly1_A-2  TM=7.536E-01  e=9.256E-04  Saccharolobus solfataricus P2
  6put-assembly1_A-2  TM=7.583E-01  e=1.679E-03  Saccharolobus solfataricus P2
  4ahs-assembly1_B  TM=6.621E-01  e=2.366E-02  Human immunodeficiency virus

Solvent-accessible surface area (backbone atoms only — not comparable to full-atom values): 5515 Å² total; per-residue (Å²): 98,38,66,56,47,25,49,49,52,53,52,48,62,73,70,47,100,61,88,62,63,62,46,80,42,61,75,45,73,42,53,30,61,54,79,91,45,49,84,34,69,65,36,70,72,69,42,43,60,28,50,49,48,29,55,77,67,67,22,45,77,44,64,56,64,85,93,45,68,70,64,54,49,49,54,51,48,52,53,45,53,52,45,60,69,48,60,73,71,72,77,83,133